Protein AF-A0A1V4QUL1-F1 (afdb_monomer_lite)

pLDDT: mean 70.23, std 14.4, range [51.0, 92.25]

Radius of gyration: 21.25 Å; chains: 1; bounding box: 58×38×38 Å

Foldseek 3Di:
DDWWWWAFPPPRDIDIDDDDDPCVPPDPQADPVRTGIDTDDPPPPPPPVDDDDDDDPPDPDDDD

Sequence (64 aa):
MPLYEFRCEQCGRIEEILVSGFDHKELDERCECGGKLKRIFSTTADVRSSSGSDVSAATCTPSS

Secondary structure (DSSP, 8-state):
--EEEEEETTT--EEEEE--SS-------B-TTSPBEEEE------------------------

Structure (mmCIF, N/CA/C/O backbone):
data_AF-A0A1V4QUL1-F1
#
_entry.id   AF-A0A1V4QUL1-F1
#
loop_
_atom_site.group_PDB
_atom_site.id
_atom_site.type_symbol
_atom_site.label_atom_id
_atom_site.label_alt_id
_atom_site.label_comp_id
_atom_site.label_asym_id
_atom_site.label_entity_id
_atom_site.label_seq_id
_atom_site.pdbx_PDB_ins_code
_atom_site.Cartn_x
_atom_site.Cartn_y
_atom_site.Cartn_z
_atom_site.occupancy
_atom_site.B_iso_or_equiv
_atom_site.auth_seq_id
_atom_site.auth_comp_id
_atom_site.auth_asym_id
_atom_site.auth_atom_id
_atom_site.pdbx_PDB_model_num
ATOM 1 N N . MET A 1 1 ? 1.361 -1.317 -15.924 1.00 64.19 1 MET A N 1
ATOM 2 C CA . MET A 1 1 ? 1.771 -0.585 -14.710 1.00 64.19 1 MET A CA 1
ATOM 3 C C . MET A 1 1 ? 1.075 -1.266 -13.540 1.00 64.19 1 MET A C 1
ATOM 5 O O . MET A 1 1 ? -0.149 -1.291 -13.569 1.00 64.19 1 MET A O 1
ATOM 9 N N . PRO A 1 2 ? 1.795 -1.941 -12.628 1.00 68.12 2 PRO A N 1
ATOM 10 C CA . PRO A 1 2 ? 1.163 -2.592 -11.484 1.00 68.12 2 PRO A CA 1
ATOM 11 C C . PRO A 1 2 ? 0.620 -1.535 -10.511 1.00 68.12 2 PRO A C 1
ATOM 13 O O . PRO A 1 2 ? 1.322 -0.581 -10.175 1.00 68.12 2 PRO A O 1
ATOM 16 N N . LEU A 1 3 ? -0.631 -1.711 -10.089 1.00 75.38 3 LEU A N 1
ATOM 17 C CA . LEU A 1 3 ? -1.243 -0.956 -8.999 1.00 75.38 3 LEU A CA 1
ATOM 18 C C . LEU A 1 3 ? -0.979 -1.715 -7.698 1.00 75.38 3 LEU A C 1
ATOM 20 O O . LEU A 1 3 ? -1.201 -2.927 -7.641 1.00 75.38 3 LEU A O 1
ATOM 24 N N . TYR A 1 4 ? -0.489 -1.026 -6.674 1.00 82.12 4 TYR A N 1
ATOM 25 C CA . TYR A 1 4 ? -0.356 -1.597 -5.339 1.00 82.12 4 TYR A CA 1
ATOM 26 C C . TYR A 1 4 ? -1.311 -0.911 -4.380 1.00 82.12 4 TYR A C 1
ATOM 28 O O . TYR A 1 4 ? -1.403 0.312 -4.353 1.00 82.12 4 TYR A O 1
ATOM 36 N N . GLU A 1 5 ? -1.986 -1.716 -3.572 1.00 85.50 5 GLU A N 1
ATOM 37 C CA . GLU A 1 5 ? -2.862 -1.243 -2.513 1.00 85.50 5 GLU A CA 1
ATOM 38 C C . GLU A 1 5 ? -2.126 -1.268 -1.178 1.00 85.50 5 GLU A C 1
ATOM 40 O O . GLU A 1 5 ? -1.389 -2.206 -0.859 1.00 85.50 5 GLU A O 1
ATOM 45 N N . PHE A 1 6 ? -2.353 -0.241 -0.371 1.00 86.75 6 PHE A N 1
ATOM 46 C CA . PHE A 1 6 ? -1.802 -0.120 0.967 1.00 86.75 6 PHE A CA 1
ATOM 47 C C . PHE A 1 6 ? -2.916 0.180 1.955 1.00 86.75 6 PHE A C 1
ATOM 49 O O . PHE A 1 6 ? -3.784 1.001 1.686 1.00 86.75 6 PHE A O 1
ATOM 56 N N . ARG A 1 7 ? -2.884 -0.465 3.122 1.00 88.00 7 ARG A N 1
ATOM 57 C CA . ARG A 1 7 ? -3.830 -0.228 4.212 1.00 88.00 7 ARG A CA 1
ATOM 58 C C . ARG A 1 7 ? -3.112 0.330 5.427 1.00 8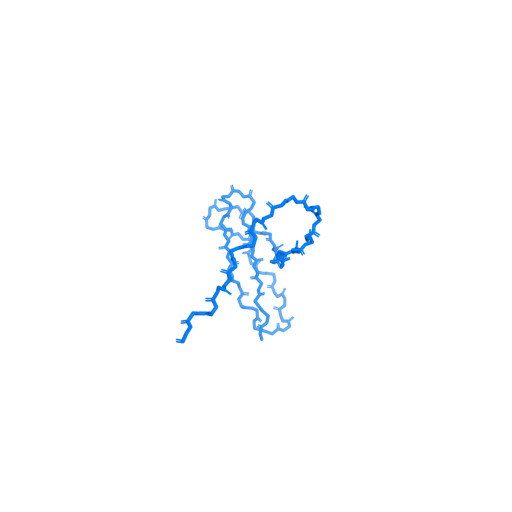8.00 7 ARG A C 1
ATOM 60 O O . ARG A 1 7 ? -2.111 -0.231 5.870 1.00 88.00 7 ARG A O 1
ATOM 67 N N . CYS A 1 8 ? -3.642 1.407 5.994 1.00 91.38 8 CYS A N 1
ATOM 68 C CA . CYS A 1 8 ? -3.135 1.966 7.238 1.00 91.38 8 CYS A CA 1
ATOM 69 C C . CYS A 1 8 ? -3.490 1.053 8.418 1.00 91.38 8 CYS A C 1
ATOM 71 O O . CYS A 1 8 ? -4.664 0.746 8.634 1.00 91.38 8 CYS A O 1
ATOM 73 N N . GLU A 1 9 ? -2.498 0.669 9.222 1.00 89.31 9 GLU A N 1
ATOM 74 C CA . GLU A 1 9 ? -2.712 -0.179 10.405 1.00 89.31 9 GLU A CA 1
ATOM 75 C C . GLU A 1 9 ? -3.389 0.564 11.574 1.00 89.31 9 GLU A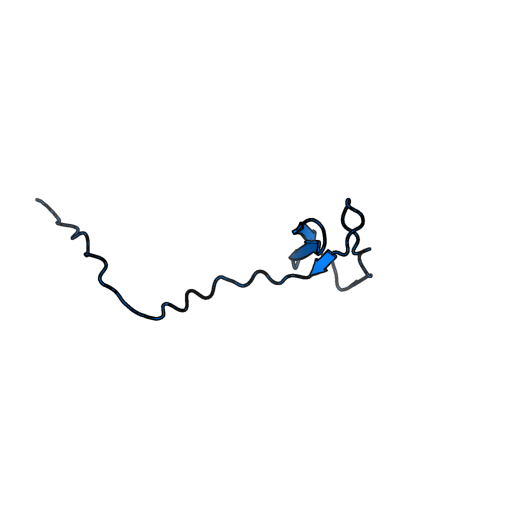 C 1
ATOM 77 O O . GLU A 1 9 ? -3.867 -0.079 12.503 1.00 89.31 9 GLU A O 1
ATOM 82 N N . GLN A 1 10 ? -3.469 1.902 11.534 1.00 91.81 10 GLN A N 1
ATOM 83 C CA . GLN A 1 10 ? -4.118 2.702 12.584 1.00 91.81 10 GLN A CA 1
ATOM 84 C C . GLN A 1 10 ? -5.568 3.071 12.261 1.00 91.81 10 GLN A C 1
ATOM 86 O O . GLN A 1 10 ? -6.466 2.774 13.042 1.00 91.81 10 GLN A O 1
ATOM 91 N N . CYS A 1 11 ? -5.810 3.738 11.128 1.00 92.25 11 CYS A N 1
ATOM 92 C CA . CYS A 1 11 ? -7.143 4.240 10.773 1.00 92.25 11 CYS A CA 1
ATOM 93 C C . CYS A 1 11 ? -7.885 3.353 9.762 1.00 92.25 11 CYS A C 1
ATOM 95 O O . CYS A 1 11 ? -9.065 3.572 9.503 1.00 92.25 11 CYS A O 1
ATOM 97 N N . GLY A 1 12 ? -7.208 2.364 9.166 1.00 88.69 12 GLY A N 1
ATOM 98 C CA . GLY A 1 12 ? -7.804 1.450 8.194 1.00 88.69 12 GLY A CA 1
ATOM 99 C C . GLY A 1 12 ? -8.009 2.020 6.787 1.00 88.69 12 GLY A C 1
ATOM 100 O O . GLY A 1 12 ? -8.555 1.296 5.956 1.00 88.69 12 GLY A O 1
ATOM 101 N N . ARG A 1 13 ? -7.572 3.258 6.507 1.00 89.00 13 ARG A N 1
ATOM 102 C CA . ARG A 1 13 ? -7.613 3.874 5.168 1.00 89.00 13 ARG A CA 1
ATOM 103 C C . ARG A 1 13 ? -6.855 3.018 4.153 1.00 89.00 13 ARG A C 1
ATOM 105 O O . ARG A 1 13 ? -5.790 2.494 4.480 1.00 89.00 13 ARG A O 1
ATOM 112 N N . ILE A 1 14 ? -7.412 2.898 2.950 1.00 87.81 14 ILE A N 1
ATOM 113 C CA . ILE A 1 14 ? -6.794 2.205 1.819 1.00 87.81 14 ILE A CA 1
ATOM 114 C C . ILE A 1 14 ? -6.340 3.249 0.800 1.00 87.81 14 ILE A C 1
ATOM 116 O O . ILE A 1 14 ? -7.102 4.160 0.476 1.00 87.81 14 ILE A O 1
ATOM 120 N N . GLU A 1 15 ? -5.106 3.119 0.329 1.00 84.88 15 GLU A N 1
ATOM 121 C CA . GLU A 1 15 ? -4.495 3.984 -0.676 1.00 84.88 15 GLU A CA 1
ATOM 122 C C . GLU A 1 15 ? -3.975 3.139 -1.841 1.00 84.88 15 GLU A C 1
ATOM 124 O O . GLU A 1 15 ? -3.337 2.101 -1.644 1.00 84.88 15 GLU A O 1
ATOM 129 N N . GLU A 1 16 ? -4.267 3.589 -3.058 1.00 82.81 16 GLU A N 1
ATOM 130 C CA . GLU A 1 16 ? -3.873 2.936 -4.302 1.00 82.81 16 GLU A CA 1
ATOM 131 C C . GLU A 1 16 ? -2.717 3.707 -4.932 1.00 82.81 16 GLU A C 1
ATOM 133 O O . GLU A 1 16 ? -2.821 4.901 -5.217 1.00 82.81 16 GLU A O 1
ATOM 138 N N . ILE A 1 17 ? -1.596 3.026 -5.149 1.00 79.69 17 ILE A N 1
ATOM 139 C CA . ILE A 1 17 ? -0.364 3.652 -5.614 1.00 79.69 17 ILE A CA 1
ATOM 140 C C . ILE A 1 17 ? 0.042 3.013 -6.937 1.00 79.69 17 ILE A C 1
ATOM 142 O O . ILE A 1 17 ? 0.332 1.815 -7.028 1.00 79.69 17 ILE A O 1
ATOM 146 N N . LEU A 1 18 ? 0.082 3.847 -7.977 1.00 76.38 18 LEU A N 1
ATOM 147 C CA . LEU A 1 18 ? 0.610 3.501 -9.293 1.00 76.38 18 LEU A CA 1
ATOM 148 C C . LEU A 1 18 ? 2.136 3.542 -9.244 1.00 76.38 18 LEU A C 1
ATOM 150 O O . LEU A 1 18 ? 2.733 4.616 -9.193 1.00 76.38 18 LEU A O 1
ATOM 154 N N . VAL A 1 19 ? 2.782 2.377 -9.291 1.00 72.12 19 VAL A N 1
ATOM 155 C CA . VAL A 1 19 ? 4.245 2.319 -9.376 1.00 72.12 19 VAL A CA 1
ATOM 156 C C . VAL A 1 19 ? 4.660 2.317 -10.845 1.00 72.12 19 VAL A C 1
ATOM 158 O O . VAL A 1 19 ? 4.512 1.327 -11.569 1.00 72.12 19 VAL A O 1
ATOM 161 N N . SER A 1 20 ? 5.163 3.462 -11.305 1.00 66.12 20 SER A N 1
ATOM 162 C CA . SER A 1 20 ? 5.744 3.627 -12.636 1.00 66.12 20 SER A CA 1
ATOM 163 C C . SER A 1 20 ? 7.232 3.253 -12.621 1.00 66.12 20 SER A C 1
ATOM 165 O O . SER A 1 20 ? 8.072 4.080 -12.281 1.00 66.12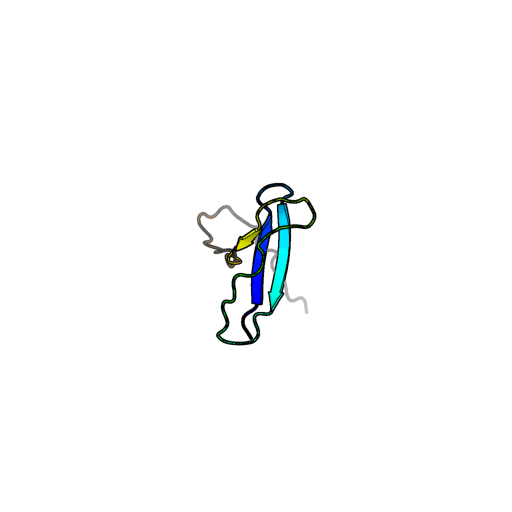 20 SER A O 1
ATOM 167 N N . GLY A 1 21 ? 7.564 2.019 -13.012 1.00 65.56 21 GLY A N 1
ATOM 168 C CA . GLY A 1 21 ? 8.951 1.554 -13.185 1.00 65.56 21 GLY A CA 1
ATOM 169 C C . GLY A 1 21 ? 9.426 0.539 -12.135 1.00 65.56 21 GLY A C 1
ATOM 170 O O . GLY A 1 21 ? 8.669 0.143 -11.255 1.00 65.56 21 GLY A O 1
ATOM 171 N N . PHE A 1 22 ? 10.679 0.087 -12.266 1.00 60.22 22 PHE A N 1
ATOM 172 C CA . PHE A 1 22 ? 11.352 -0.829 -11.324 1.00 60.22 22 PHE A CA 1
ATOM 173 C C . PHE A 1 22 ? 11.950 -0.110 -10.103 1.00 60.22 22 PHE A C 1
ATOM 175 O O . PHE A 1 22 ? 12.523 -0.755 -9.225 1.00 60.22 22 PHE A O 1
ATOM 182 N N . ASP A 1 23 ? 11.823 1.215 -10.033 1.00 58.38 23 ASP A N 1
ATOM 183 C CA . ASP A 1 23 ? 12.198 2.003 -8.867 1.00 58.38 23 ASP A CA 1
ATOM 184 C C . ASP A 1 23 ? 11.186 1.751 -7.745 1.00 58.38 23 ASP A C 1
ATOM 186 O O . ASP A 1 23 ? 10.220 2.484 -7.545 1.00 58.38 23 ASP A O 1
ATOM 190 N N . HIS A 1 24 ? 11.442 0.695 -6.974 1.00 58.53 24 HIS A N 1
ATOM 191 C CA . HIS A 1 24 ? 10.846 0.433 -5.663 1.00 58.53 24 HIS A CA 1
ATOM 192 C C . HIS A 1 24 ? 11.350 1.432 -4.611 1.00 58.53 24 HIS A C 1
ATOM 194 O O . HIS A 1 24 ? 11.616 1.048 -3.472 1.00 58.53 24 HIS A O 1
ATOM 200 N N . LYS A 1 25 ? 11.559 2.695 -5.001 1.00 56.31 25 LYS A N 1
ATOM 201 C CA . LYS A 1 25 ? 12.013 3.741 -4.096 1.00 56.31 25 LYS A CA 1
ATOM 202 C C . LYS A 1 25 ? 11.000 3.793 -2.966 1.00 56.31 25 LYS A C 1
ATOM 204 O O . LYS A 1 25 ? 9.826 4.025 -3.241 1.00 56.31 25 LYS A O 1
ATOM 209 N N . GLU A 1 26 ? 11.473 3.476 -1.761 1.00 56.38 26 GLU A N 1
ATOM 210 C CA . GLU A 1 26 ? 10.693 3.376 -0.532 1.00 56.38 26 GLU A CA 1
ATOM 211 C C . GLU A 1 26 ? 9.690 4.521 -0.488 1.00 56.38 26 GLU A C 1
ATOM 213 O O . GLU A 1 26 ? 10.047 5.677 -0.257 1.00 56.38 26 GLU A O 1
ATOM 218 N N . LEU A 1 27 ? 8.445 4.207 -0.834 1.00 63.97 27 LEU A N 1
ATOM 219 C CA . LEU A 1 27 ? 7.370 5.167 -0.742 1.00 63.97 27 LEU A CA 1
ATOM 220 C C . LEU A 1 27 ? 7.254 5.471 0.745 1.00 63.97 27 LEU A C 1
ATOM 222 O O . LEU A 1 27 ? 7.164 4.527 1.522 1.00 63.97 27 LEU A O 1
ATOM 226 N N . ASP A 1 28 ? 7.312 6.737 1.148 1.00 62.38 28 ASP A N 1
ATOM 227 C CA . ASP A 1 28 ? 7.122 7.125 2.545 1.00 62.38 28 ASP A CA 1
ATOM 228 C C . ASP A 1 28 ? 5.772 6.547 3.018 1.00 62.38 28 ASP A C 1
ATOM 230 O O . ASP A 1 28 ? 4.707 7.060 2.685 1.00 62.38 28 ASP A O 1
ATOM 234 N N . GLU A 1 29 ? 5.813 5.408 3.723 1.00 68.94 29 GLU A N 1
ATOM 235 C CA . GLU A 1 29 ? 4.656 4.547 4.016 1.00 68.94 29 GLU A CA 1
ATOM 236 C C . GLU A 1 29 ? 3.800 5.128 5.155 1.00 68.94 29 GLU A C 1
ATOM 238 O O . GLU A 1 29 ? 3.397 4.418 6.081 1.00 68.94 29 GLU A O 1
ATOM 243 N N . ARG A 1 30 ? 3.567 6.442 5.164 1.00 79.31 30 ARG A N 1
ATOM 244 C CA . ARG A 1 30 ? 2.799 7.119 6.209 1.00 79.31 30 ARG A CA 1
ATOM 245 C C . ARG A 1 30 ? 1.473 7.603 5.659 1.00 79.31 30 ARG A C 1
ATOM 247 O O . ARG A 1 30 ? 1.417 8.425 4.756 1.00 79.31 30 ARG A O 1
ATOM 254 N N . CYS A 1 31 ? 0.408 7.113 6.275 1.00 84.38 31 CYS A N 1
ATOM 255 C CA . CYS A 1 31 ? -0.936 7.618 6.062 1.00 84.38 31 CYS A CA 1
ATOM 256 C C . CYS A 1 31 ? -1.048 9.046 6.617 1.00 84.38 31 CYS A C 1
ATOM 258 O O . CYS A 1 31 ? -0.351 9.400 7.570 1.00 84.38 31 CYS A O 1
ATOM 260 N N . GLU A 1 32 ? -1.991 9.837 6.104 1.00 85.38 32 GLU A N 1
ATOM 261 C CA . GLU A 1 32 ? -2.292 11.196 6.586 1.00 85.38 32 GLU A CA 1
ATOM 262 C C . GLU A 1 32 ? -2.547 11.275 8.102 1.00 85.38 32 GLU A C 1
ATOM 264 O O . GLU A 1 32 ? -2.300 12.300 8.731 1.00 85.38 32 GLU A O 1
ATOM 269 N N . CYS A 1 33 ? -3.012 10.185 8.721 1.00 87.38 33 CYS A N 1
ATOM 270 C CA . CYS A 1 33 ? -3.213 10.118 10.170 1.00 87.38 33 CYS A CA 1
ATOM 271 C C . CYS A 1 33 ? -1.914 9.909 10.978 1.00 87.38 33 CYS A C 1
ATOM 273 O O . CYS A 1 33 ? -1.974 9.798 12.199 1.00 87.38 33 CYS A O 1
ATOM 275 N N . GLY A 1 34 ? -0.759 9.782 10.316 1.00 87.69 34 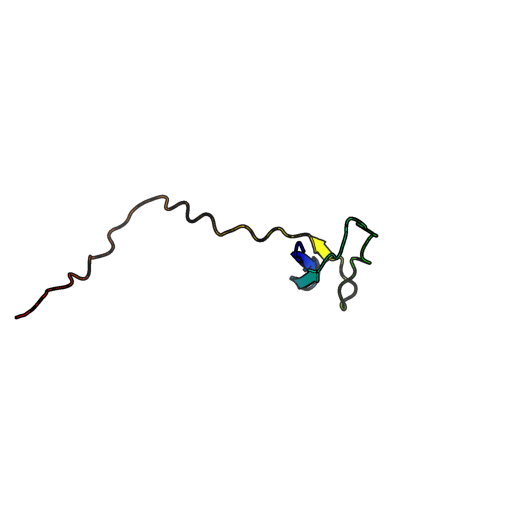GLY A N 1
ATOM 276 C CA . GLY A 1 34 ? 0.534 9.438 10.917 1.00 87.69 34 GLY A CA 1
ATOM 277 C C . GLY A 1 34 ? 0.767 7.935 11.118 1.00 87.69 34 GLY A C 1
ATOM 278 O O . GLY A 1 34 ? 1.821 7.536 11.614 1.00 87.69 34 GLY A O 1
ATOM 279 N N . GLY A 1 35 ? -0.194 7.092 10.735 1.00 87.19 35 GLY A N 1
ATOM 280 C CA . GLY A 1 35 ? -0.104 5.639 10.862 1.00 87.19 35 GLY A CA 1
ATOM 281 C C . GLY A 1 35 ? 0.696 4.991 9.734 1.00 87.19 35 GLY A C 1
ATOM 282 O O . GLY A 1 35 ? 0.774 5.523 8.629 1.00 87.19 35 GLY A O 1
ATOM 283 N N . LYS A 1 36 ? 1.260 3.808 9.997 1.00 88.25 36 LYS A N 1
ATOM 284 C CA . LYS A 1 36 ? 2.022 3.052 8.998 1.00 88.25 36 LYS A CA 1
ATOM 285 C C . LYS A 1 36 ? 1.090 2.412 7.963 1.00 88.25 36 LYS A C 1
ATOM 287 O O . LYS A 1 36 ? 0.091 1.787 8.328 1.00 88.25 36 LYS A O 1
ATOM 292 N N . LEU A 1 37 ? 1.416 2.581 6.688 1.00 87.69 37 LEU A N 1
ATOM 293 C CA . LEU A 1 37 ? 0.783 1.931 5.548 1.00 87.69 37 LEU A CA 1
ATOM 294 C C . LEU A 1 37 ? 1.459 0.583 5.305 1.00 87.69 37 LEU A C 1
ATOM 296 O O . LEU A 1 37 ? 2.680 0.481 5.264 1.00 87.69 37 LEU A O 1
ATOM 300 N N . LYS A 1 38 ? 0.657 -0.465 5.141 1.00 85.94 38 LYS A N 1
ATOM 301 C CA . LYS A 1 38 ? 1.132 -1.810 4.830 1.00 85.94 38 LYS A CA 1
ATOM 302 C C . LYS A 1 38 ? 0.552 -2.249 3.505 1.00 85.94 38 LYS A C 1
ATOM 304 O 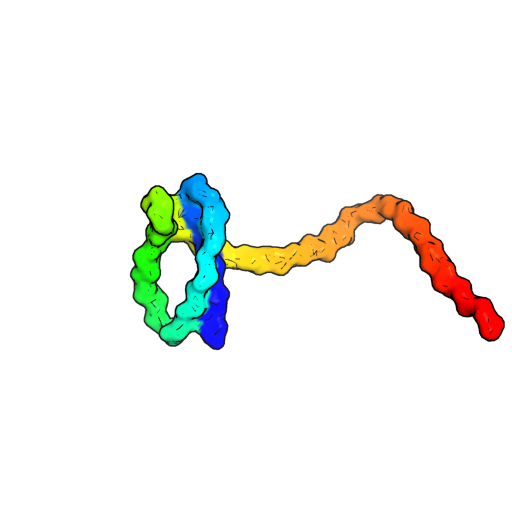O . LYS A 1 38 ? -0.663 -2.190 3.320 1.00 85.94 38 LYS A O 1
ATOM 309 N N . ARG A 1 39 ? 1.409 -2.720 2.600 1.00 84.19 39 ARG A N 1
ATOM 310 C CA . ARG A 1 39 ? 0.963 -3.255 1.316 1.00 84.19 39 ARG A CA 1
ATOM 311 C C . ARG A 1 39 ? 0.019 -4.431 1.546 1.00 84.19 39 ARG A C 1
ATOM 313 O O . ARG A 1 39 ? 0.377 -5.401 2.217 1.00 84.19 39 ARG A O 1
ATOM 320 N N . ILE A 1 40 ? -1.172 -4.334 0.980 1.00 86.31 40 ILE A N 1
ATOM 321 C CA . ILE A 1 40 ? -2.139 -5.418 0.923 1.00 86.31 40 ILE A CA 1
ATOM 322 C C . ILE A 1 40 ? -2.200 -5.930 -0.510 1.00 86.31 40 ILE A C 1
ATOM 324 O O . ILE A 1 40 ? -2.013 -5.196 -1.478 1.00 86.31 40 ILE A O 1
ATOM 328 N N . PHE A 1 41 ? -2.400 -7.232 -0.639 1.00 76.62 41 PHE A N 1
ATOM 329 C CA . PHE A 1 41 ? -2.773 -7.826 -1.907 1.00 76.62 41 PHE A CA 1
ATOM 330 C C . PHE A 1 41 ? -4.278 -7.979 -1.847 1.00 76.62 41 PHE A C 1
ATOM 332 O O . PHE A 1 41 ? -4.774 -8.577 -0.888 1.00 76.62 41 PHE A O 1
ATOM 339 N N . SER A 1 42 ? -4.998 -7.431 -2.823 1.00 66.88 42 SER A N 1
ATOM 340 C CA . SER A 1 42 ? -6.417 -7.713 -2.977 1.00 66.88 42 SER A CA 1
ATOM 341 C C . SER A 1 42 ? -6.529 -9.225 -3.151 1.00 66.88 42 SER A C 1
ATOM 343 O O . SER A 1 42 ? -6.193 -9.779 -4.198 1.00 66.88 42 SER A O 1
ATOM 345 N N . THR A 1 43 ? -6.909 -9.930 -2.087 1.00 63.50 43 THR A N 1
ATOM 346 C CA . THR A 1 43 ? -7.305 -11.325 -2.201 1.00 63.50 43 THR A CA 1
ATOM 347 C C . THR A 1 43 ? -8.523 -11.291 -3.100 1.00 63.50 43 THR A C 1
ATOM 349 O O . THR A 1 43 ? -9.580 -10.818 -2.676 1.00 63.50 43 THR A O 1
ATOM 352 N N . THR A 1 44 ? -8.374 -11.724 -4.355 1.00 58.00 44 THR A N 1
ATOM 353 C CA . THR A 1 44 ? -9.523 -12.156 -5.146 1.00 58.00 44 THR A CA 1
ATOM 354 C C . THR A 1 44 ? -10.313 -13.044 -4.213 1.00 58.00 44 THR A C 1
ATOM 356 O O . TH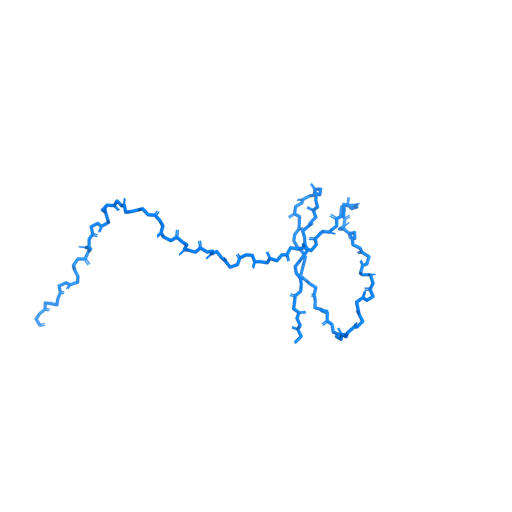R A 1 44 ? -9.730 -13.989 -3.689 1.00 58.00 44 THR A O 1
ATOM 359 N N . ALA A 1 45 ? -11.552 -12.677 -3.892 1.00 58.06 45 ALA A N 1
ATOM 360 C CA . ALA A 1 45 ? -12.355 -13.480 -2.994 1.00 58.06 45 ALA A CA 1
ATOM 361 C C . ALA A 1 45 ? -12.364 -14.899 -3.565 1.00 58.06 45 ALA A C 1
ATOM 363 O O . ALA A 1 45 ? -12.983 -15.142 -4.601 1.00 58.06 45 ALA A O 1
ATOM 364 N N . ASP A 1 46 ? -11.603 -15.804 -2.947 1.00 51.91 46 ASP A N 1
ATOM 365 C CA . ASP A 1 46 ? -11.663 -17.218 -3.239 1.00 51.91 46 ASP A CA 1
ATOM 366 C C . ASP A 1 46 ? -13.089 -17.614 -2.874 1.00 51.91 46 ASP A C 1
ATOM 368 O O . ASP A 1 46 ? -13.403 -17.904 -1.718 1.00 51.91 46 ASP A O 1
ATOM 372 N N . VAL A 1 47 ? -13.984 -17.594 -3.866 1.00 58.16 47 VAL A N 1
ATOM 373 C CA . VAL A 1 47 ? -15.262 -18.300 -3.820 1.00 58.16 47 VAL A CA 1
ATOM 374 C C . VAL A 1 47 ? -14.905 -19.780 -3.859 1.00 58.16 47 VAL A C 1
ATOM 376 O O . VAL A 1 47 ? -15.128 -20.506 -4.822 1.00 58.16 47 VAL A O 1
ATOM 379 N N . ARG A 1 48 ? -14.285 -20.252 -2.780 1.00 51.31 48 ARG A N 1
ATOM 380 C CA . ARG A 1 48 ? -14.217 -21.658 -2.454 1.00 51.31 48 ARG A CA 1
ATOM 381 C C . ARG A 1 48 ? -15.573 -21.983 -1.855 1.00 51.31 48 ARG A C 1
ATOM 383 O O . ARG A 1 48 ? -15.720 -22.061 -0.635 1.00 51.31 48 ARG A O 1
ATOM 390 N N . SER A 1 49 ? -16.565 -22.119 -2.739 1.00 51.00 49 SER A N 1
ATOM 391 C CA . SER A 1 49 ? -17.874 -22.694 -2.443 1.00 51.00 49 SER A CA 1
ATOM 392 C C . SER A 1 49 ? -17.657 -24.046 -1.779 1.00 51.00 49 SER A C 1
ATOM 394 O O . SER A 1 49 ? -17.447 -25.066 -2.429 1.00 51.00 49 SER A O 1
ATOM 396 N N . SER A 1 50 ? -17.640 -24.023 -0.455 1.00 52.41 50 SER A N 1
ATOM 397 C CA . SER A 1 50 ? -17.632 -25.200 0.388 1.00 52.41 50 SER A CA 1
ATOM 398 C C . SER A 1 50 ? -18.984 -25.214 1.072 1.00 52.41 50 SER A C 1
ATOM 400 O O . SER A 1 50 ? -19.327 -24.254 1.759 1.00 52.41 50 SER A O 1
ATOM 402 N N . SER A 1 51 ? -19.684 -26.331 0.893 1.00 53.06 51 SER A N 1
ATOM 403 C CA . SER A 1 51 ? -20.837 -26.775 1.679 1.00 53.06 51 SER A CA 1
ATOM 404 C C . SER A 1 51 ? -22.193 -26.229 1.231 1.00 53.06 51 SER A C 1
ATOM 406 O O . SER A 1 51 ? -22.529 -25.061 1.403 1.00 53.06 51 SER A O 1
ATOM 408 N N . GLY A 1 52 ? -22.972 -27.141 0.643 1.00 56.47 52 GLY A N 1
ATOM 409 C CA . GLY A 1 52 ? -24.343 -26.918 0.222 1.00 56.47 52 GLY A CA 1
ATOM 410 C C . GLY A 1 52 ? -25.308 -26.704 1.383 1.00 56.47 52 GLY A C 1
ATOM 411 O O . GLY A 1 52 ? -25.115 -27.191 2.494 1.00 56.47 52 GLY A O 1
ATOM 412 N N . SER A 1 53 ? -26.372 -25.978 1.071 1.00 51.88 53 SER A N 1
ATOM 413 C CA . SER A 1 53 ? -27.705 -26.052 1.662 1.00 51.88 53 SER A CA 1
ATOM 414 C C . SER A 1 53 ? -28.643 -25.387 0.652 1.00 51.88 53 SER A C 1
ATOM 416 O O . SER A 1 53 ? -28.291 -24.386 0.028 1.00 51.88 53 SER A O 1
ATOM 418 N N . ASP A 1 54 ? -29.775 -26.031 0.428 1.00 54.81 54 ASP A N 1
ATOM 419 C CA . ASP A 1 54 ? -30.711 -25.902 -0.684 1.00 54.81 54 ASP A CA 1
ATOM 420 C C . ASP A 1 54 ? -31.107 -24.456 -1.030 1.00 54.81 54 ASP A C 1
ATOM 422 O O . ASP A 1 54 ? -31.869 -23.806 -0.314 1.00 54.81 54 ASP A O 1
ATOM 426 N N . VAL A 1 55 ? -30.654 -23.962 -2.187 1.00 55.88 55 VAL A N 1
ATOM 427 C CA . VAL A 1 55 ? -31.259 -22.788 -2.827 1.00 55.88 55 VAL A CA 1
ATOM 428 C C . VAL A 1 55 ? -32.256 -23.275 -3.867 1.00 55.88 55 VAL A C 1
ATOM 430 O O . VAL A 1 55 ? -31.901 -23.904 -4.863 1.00 55.88 55 VAL A O 1
ATOM 433 N N . SER A 1 56 ? -33.534 -23.024 -3.584 1.00 51.50 56 SER A N 1
ATOM 434 C CA . SER A 1 56 ? -34.648 -23.324 -4.477 1.00 51.50 56 SER A CA 1
ATOM 435 C C . SER A 1 56 ? -34.385 -22.700 -5.845 1.00 51.50 56 SER A C 1
ATOM 437 O O . SER A 1 56 ? -34.311 -21.479 -5.981 1.00 51.50 56 SER A O 1
ATOM 439 N N . ALA A 1 57 ? -34.229 -23.553 -6.855 1.00 56.59 57 ALA A N 1
ATOM 440 C CA . ALA A 1 57 ? -34.145 -23.143 -8.242 1.00 56.59 57 ALA A CA 1
ATOM 441 C C . ALA A 1 57 ? -35.448 -22.426 -8.623 1.00 56.59 57 ALA A C 1
ATOM 443 O O . ALA A 1 57 ? -36.494 -23.058 -8.789 1.00 56.59 57 ALA A O 1
ATOM 444 N N . ALA A 1 58 ? -35.395 -21.100 -8.763 1.00 56.41 58 ALA A N 1
ATOM 445 C CA . ALA A 1 58 ? -36.429 -20.360 -9.468 1.00 56.41 58 ALA A CA 1
ATOM 446 C C . ALA A 1 58 ? -36.410 -20.848 -10.923 1.00 56.41 58 ALA A C 1
ATOM 448 O O . ALA A 1 58 ? -35.527 -20.511 -11.709 1.00 56.41 58 ALA A O 1
ATOM 449 N N . THR A 1 59 ? -37.347 -21.739 -11.231 1.00 52.88 59 THR A N 1
ATOM 450 C CA . THR A 1 59 ? -37.534 -22.332 -12.550 1.00 52.88 59 THR A CA 1
ATOM 451 C C . THR A 1 59 ? -37.916 -21.227 -13.528 1.00 52.88 59 THR A C 1
ATOM 453 O O . THR A 1 59 ? -38.997 -20.649 -13.427 1.00 52.88 59 THR A O 1
ATOM 456 N N . CYS A 1 60 ? -37.042 -20.944 -14.491 1.00 52.22 60 CYS A N 1
ATOM 457 C CA . CYS A 1 60 ? -37.395 -20.195 -15.688 1.00 52.22 60 CYS A CA 1
ATOM 458 C C . CYS A 1 60 ? -38.356 -21.070 -16.505 1.00 52.22 60 CYS A C 1
ATOM 460 O O . CYS A 1 60 ? -37.923 -22.004 -17.177 1.00 52.22 60 CYS A O 1
ATOM 462 N N . THR A 1 61 ? -39.661 -20.820 -16.420 1.00 63.25 61 THR A N 1
ATOM 463 C CA . THR A 1 61 ? -40.628 -21.426 -17.342 1.00 63.25 61 THR A CA 1
ATOM 464 C C . THR A 1 61 ? -40.645 -20.612 -18.640 1.00 63.25 61 THR A C 1
ATOM 466 O O . THR A 1 61 ? -40.898 -19.408 -18.591 1.00 63.25 61 THR A O 1
ATOM 469 N N . PRO A 1 62 ? -40.395 -21.212 -19.817 1.00 61.38 62 PRO A N 1
ATOM 470 C CA . PRO A 1 62 ? -40.785 -20.588 -21.070 1.00 61.38 62 PRO A CA 1
ATOM 471 C C . PRO A 1 62 ? -42.295 -20.803 -21.230 1.00 61.38 62 PRO A C 1
ATOM 473 O O . PRO A 1 62 ? -42.763 -21.940 -21.209 1.00 61.38 62 PRO A O 1
ATOM 476 N N . SER A 1 63 ? -43.068 -19.724 -21.351 1.00 52.62 63 SER A N 1
ATOM 477 C CA . SER A 1 63 ? -44.505 -19.804 -21.633 1.00 52.62 63 SER A CA 1
ATOM 478 C C . SER A 1 63 ? -44.822 -19.118 -22.961 1.00 52.62 63 SER A C 1
ATOM 480 O O . SER A 1 63 ? -44.849 -17.894 -23.010 1.00 52.62 63 SER A O 1
ATOM 482 N N . SER A 1 64 ? -45.101 -19.981 -23.950 1.00 51.06 64 SER A N 1
ATOM 483 C CA . SER A 1 64 ? -45.861 -19.816 -25.212 1.00 51.06 64 SER A CA 1
ATOM 484 C C . SER A 1 64 ? -45.342 -18.863 -26.288 1.00 51.06 64 SER A C 1
ATOM 486 O O . SER A 1 64 ? -45.365 -17.634 -26.081 1.00 51.06 64 SER A O 1
#